Protein AF-A0AAD5XBA1-F1 (afdb_monomer_lite)

pLDDT: mean 75.57, std 12.97, range [38.75, 94.81]

Foldseek 3Di:
DVVVVVVVVVVVVVVVVVVVVVVVCPDPVNVVCVVVVHDPDDFDFDDLVRPPPPDVVVVVVVVVVVVPALLVVVVLVVCVVVVHDPVRSVVVVVVVVVVVVVVVVVLVVCCSVRSGDSLVVQCVVQPDVRSVVVVVVVVVVVVVVVVSRVVSVVVVVVD

Sequence (159 aa):
MEGEIEKGEDKADVKELVDAKETNKTSVHWEWLSRIGAEERGVEWCPPEERLDRSPWDSFTFWFSVNVAATTVPIGLLGPEFGLGLKDSLCTVIFFNILGCLLIALCAIQGPITGLRQMIIARYSFGFYGGVFLSFINIITQAGFAVVAILVGGQSLQA

InterPro domains:
  IPR001248 Purine-cytosine permease [PF02133] (48-157)
  IPR026030 Purine-cytosine permease Fcy2/21/22 [PTHR31806] (15-159)

Radius of gyration: 22.55 Å; chains: 1; bounding box: 58×32×70 Å

Organism: NCBI:txid109957

Secondary structure (DSSP, 8-state):
-GGGTHHHHHHHHHHHHHHHHHHHHTSHHHHHHHHTT----SSS---GGG-----HHHHHHHHHHHH--TTHHHHHHHHHHTT--HHHHHHHHHHHHHHHHHHHHHHHHHHHHHTS-HHHHHHHHHHHHHHHHHHHHHHHHHHHHHHHHHHHHHHHHH-

Structure (mmCIF, N/CA/C/O backbone):
data_AF-A0AAD5XBA1-F1
#
_entry.id   AF-A0AAD5XBA1-F1
#
loop_
_atom_site.group_PDB
_atom_site.id
_atom_site.type_symbol
_atom_site.label_atom_id
_atom_site.label_alt_id
_atom_site.label_comp_id
_atom_site.label_asym_id
_atom_site.label_entity_id
_atom_site.label_seq_id
_atom_site.pdbx_PDB_ins_code
_atom_site.Cartn_x
_atom_site.Cartn_y
_atom_site.Cartn_z
_atom_site.occupancy
_atom_site.B_iso_or_equiv
_atom_site.auth_seq_id
_atom_site.auth_comp_id
_atom_site.auth_asym_id
_atom_site.auth_atom_id
_atom_site.pdbx_PDB_model_num
ATOM 1 N N . MET A 1 1 ? 17.468 12.584 -46.438 1.00 41.75 1 MET A N 1
ATOM 2 C CA . MET A 1 1 ? 18.775 12.759 -45.770 1.00 41.75 1 MET A CA 1
ATOM 3 C C . MET A 1 1 ? 18.640 13.222 -44.317 1.00 41.75 1 MET A C 1
ATOM 5 O O . MET A 1 1 ? 19.613 13.110 -43.595 1.00 41.75 1 MET A O 1
ATOM 9 N N . GLU A 1 2 ? 17.460 13.657 -43.855 1.00 42.88 2 GLU A N 1
ATOM 10 C CA . GLU A 1 2 ? 17.253 14.106 -42.461 1.00 42.88 2 GLU A CA 1
ATOM 11 C C . GLU A 1 2 ? 17.021 12.964 -41.449 1.00 42.88 2 GLU A C 1
ATOM 13 O O . GLU A 1 2 ? 17.327 13.120 -40.276 1.00 42.88 2 GLU A O 1
ATOM 18 N N . GLY A 1 3 ? 16.570 11.780 -41.885 1.00 38.75 3 GLY A N 1
ATOM 19 C CA . GLY A 1 3 ? 16.260 10.656 -40.980 1.00 38.75 3 GLY A CA 1
ATOM 20 C C . GLY A 1 3 ? 17.456 9.851 -40.444 1.00 38.75 3 GLY A C 1
ATOM 21 O O . GLY A 1 3 ? 17.259 8.961 -39.619 1.00 38.75 3 GLY A O 1
ATOM 22 N N . GLU A 1 4 ? 18.683 10.118 -40.906 1.00 46.78 4 GLU A N 1
ATOM 23 C CA . GLU A 1 4 ? 19.900 9.472 -40.374 1.00 46.78 4 GLU A CA 1
ATOM 24 C C . GLU A 1 4 ? 20.613 10.324 -39.314 1.00 46.78 4 GLU A C 1
ATOM 26 O O . GLU A 1 4 ? 21.361 9.774 -38.508 1.00 46.78 4 GLU A O 1
ATOM 31 N N . ILE A 1 5 ? 20.347 11.635 -39.270 1.00 46.22 5 ILE A N 1
ATOM 32 C CA . ILE A 1 5 ? 20.999 12.573 -38.342 1.00 46.22 5 ILE A CA 1
ATOM 33 C C . ILE A 1 5 ? 20.342 12.487 -36.950 1.00 46.22 5 ILE A C 1
ATOM 35 O O . ILE A 1 5 ? 21.047 12.303 -35.962 1.00 46.22 5 ILE A O 1
ATOM 39 N N . GLU A 1 6 ? 19.004 12.448 -36.876 1.00 50.00 6 GLU A N 1
ATOM 40 C CA . GLU A 1 6 ? 18.247 12.298 -35.611 1.00 50.00 6 GLU A CA 1
ATOM 41 C C . GLU A 1 6 ? 18.553 10.977 -34.876 1.00 50.00 6 GLU A C 1
ATOM 43 O O . GLU A 1 6 ? 18.576 10.905 -33.650 1.00 50.00 6 GLU A O 1
ATOM 48 N N . LYS A 1 7 ? 18.838 9.905 -35.627 1.00 44.88 7 LYS A N 1
ATOM 49 C CA . LYS A 1 7 ? 19.137 8.571 -35.075 1.00 44.88 7 LYS A CA 1
ATOM 50 C C . LYS A 1 7 ? 20.579 8.438 -34.562 1.00 44.88 7 LYS A C 1
ATOM 52 O O . LYS A 1 7 ? 20.903 7.446 -33.903 1.00 44.88 7 LYS A O 1
ATOM 57 N N . GLY A 1 8 ? 21.444 9.386 -34.927 1.00 45.19 8 GLY A N 1
ATOM 58 C CA . GLY A 1 8 ? 22.836 9.481 -34.493 1.00 45.19 8 GLY A CA 1
ATOM 59 C C . GLY A 1 8 ? 22.990 10.244 -33.177 1.00 45.19 8 GLY A C 1
ATOM 60 O O . GLY A 1 8 ? 23.746 9.786 -32.323 1.00 45.19 8 GLY A O 1
ATOM 61 N N . GLU A 1 9 ? 22.236 11.334 -32.993 1.00 50.97 9 GLU A N 1
ATOM 62 C CA . GLU A 1 9 ? 22.207 12.120 -31.747 1.00 50.97 9 GLU A CA 1
ATOM 63 C C . GLU A 1 9 ? 21.611 11.314 -30.581 1.00 50.97 9 GLU A C 1
ATOM 65 O O . GLU A 1 9 ? 22.271 11.158 -29.560 1.00 50.97 9 GLU A O 1
ATOM 70 N N . ASP A 1 10 ? 20.468 10.643 -30.773 1.00 51.84 10 ASP A N 1
ATOM 71 C CA . ASP A 1 10 ? 19.834 9.813 -29.728 1.00 51.84 10 ASP A CA 1
ATOM 72 C C . ASP A 1 10 ? 20.739 8.651 -29.258 1.00 51.84 10 ASP A C 1
ATOM 74 O O . ASP A 1 10 ? 20.774 8.288 -28.085 1.00 51.84 10 ASP A O 1
ATOM 78 N N . LYS A 1 11 ? 21.558 8.080 -30.154 1.00 49.91 11 LYS A N 1
ATOM 79 C CA . LYS A 1 11 ? 22.539 7.041 -29.784 1.00 49.91 11 LYS A CA 1
ATOM 80 C C . LYS A 1 11 ? 23.759 7.593 -29.052 1.00 49.91 11 LYS A C 1
ATOM 82 O O . LYS A 1 11 ? 24.332 6.869 -28.236 1.00 49.91 11 LYS A O 1
ATOM 87 N N . ALA A 1 12 ? 24.188 8.808 -29.384 1.00 58.16 12 ALA A N 1
ATOM 88 C CA . ALA A 1 12 ? 25.294 9.476 -28.710 1.00 58.16 12 ALA A CA 1
ATOM 89 C C . ALA A 1 12 ? 24.883 9.871 -27.286 1.00 58.16 12 ALA A C 1
ATOM 91 O O . ALA A 1 12 ? 25.594 9.525 -26.345 1.00 58.16 12 ALA A O 1
ATOM 92 N N . ASP A 1 13 ? 23.681 10.428 -27.130 1.00 58.41 13 ASP A N 1
ATOM 93 C CA . ASP A 1 13 ? 23.098 10.789 -25.838 1.00 58.41 13 ASP A CA 1
ATOM 94 C C . ASP A 1 13 ? 22.872 9.554 -24.961 1.00 58.41 13 ASP A C 1
ATOM 96 O O . ASP A 1 13 ? 23.259 9.529 -23.797 1.00 58.41 13 ASP A O 1
ATOM 100 N N . VAL A 1 14 ? 22.317 8.466 -25.510 1.00 59.38 14 VAL A N 1
ATOM 101 C CA . VAL A 1 14 ? 22.143 7.213 -24.754 1.00 59.38 14 VAL A CA 1
ATOM 102 C C . VAL A 1 14 ? 23.487 6.634 -24.310 1.00 59.38 14 VAL A C 1
ATOM 104 O O . VAL A 1 14 ? 23.584 6.119 -23.198 1.00 59.38 14 VAL A O 1
ATOM 107 N N . LYS A 1 15 ? 24.532 6.724 -25.137 1.00 57.78 15 LYS A N 1
ATOM 108 C CA . LYS A 1 15 ? 25.867 6.240 -24.774 1.00 57.78 15 LYS A CA 1
ATOM 109 C C . LYS A 1 15 ? 26.507 7.101 -23.684 1.00 57.78 15 LYS A C 1
ATOM 111 O O . LYS A 1 15 ? 27.060 6.549 -22.742 1.00 57.78 15 LYS A O 1
ATOM 116 N N . GLU A 1 16 ? 26.356 8.418 -23.758 1.00 61.19 16 GLU A N 1
ATOM 117 C CA . GLU A 1 16 ? 26.838 9.349 -22.735 1.00 61.19 16 GLU A CA 1
ATOM 118 C C . GLU A 1 16 ? 26.083 9.178 -21.405 1.00 61.19 16 GLU A C 1
ATOM 120 O O . GLU A 1 16 ? 26.691 9.182 -20.337 1.00 61.19 16 GLU A O 1
ATOM 125 N N . LEU A 1 17 ? 24.772 8.913 -21.452 1.00 58.94 17 LEU A N 1
ATOM 126 C CA . LEU A 1 17 ? 23.960 8.585 -20.275 1.00 58.94 17 LEU A CA 1
ATOM 127 C C . LEU A 1 17 ? 24.334 7.231 -19.651 1.00 58.94 17 LEU A C 1
ATOM 129 O O . LEU A 1 17 ? 24.243 7.083 -18.430 1.00 58.94 17 LEU A O 1
ATOM 133 N N . VAL A 1 18 ? 24.740 6.246 -20.460 1.00 61.09 18 VAL A N 1
ATOM 134 C CA . VAL A 1 18 ? 25.244 4.942 -19.991 1.00 61.09 18 VAL A CA 1
ATOM 135 C C . VAL A 1 18 ? 26.625 5.102 -19.350 1.00 61.09 18 VAL A C 1
ATOM 137 O O . VAL A 1 18 ? 26.812 4.658 -18.216 1.00 61.09 18 VAL A O 1
ATOM 140 N N . ASP A 1 19 ? 27.540 5.820 -20.004 1.00 55.94 19 ASP A N 1
ATOM 141 C CA . ASP A 1 19 ? 28.893 6.084 -19.499 1.00 55.94 19 ASP A CA 1
ATOM 142 C C . ASP A 1 19 ? 28.856 6.930 -18.207 1.00 55.94 19 ASP A C 1
ATOM 144 O O . ASP A 1 19 ? 29.590 6.649 -17.254 1.00 55.94 19 ASP A O 1
ATOM 148 N N . ALA A 1 20 ? 27.939 7.905 -18.108 1.00 58.91 20 ALA A N 1
ATOM 149 C CA . ALA A 1 20 ? 27.693 8.698 -16.897 1.00 58.91 20 ALA A CA 1
ATOM 150 C C . ALA A 1 20 ? 27.116 7.859 -15.739 1.00 58.91 20 ALA A C 1
ATOM 152 O O . ALA A 1 20 ? 27.383 8.132 -14.565 1.00 58.91 20 ALA A O 1
ATOM 153 N N . LYS A 1 21 ? 26.337 6.813 -16.045 1.00 56.91 21 LYS A N 1
ATOM 154 C CA . LYS A 1 21 ? 25.816 5.865 -15.047 1.00 56.91 21 LYS A CA 1
ATOM 155 C C . LYS A 1 21 ? 26.916 4.958 -14.499 1.00 56.91 21 LYS A C 1
ATOM 157 O O . LYS A 1 21 ? 26.958 4.730 -13.289 1.00 56.91 21 LYS A O 1
ATOM 162 N N . GLU A 1 22 ? 27.818 4.483 -15.359 1.00 56.78 22 GLU A N 1
ATOM 163 C CA . GLU A 1 22 ? 28.974 3.665 -14.964 1.00 56.78 22 GLU A CA 1
ATOM 164 C C . GLU A 1 22 ? 29.983 4.453 -14.113 1.00 56.78 22 GLU A C 1
ATOM 166 O O . GLU A 1 22 ? 30.485 3.941 -13.107 1.00 56.78 22 GLU A O 1
ATOM 171 N N . THR A 1 23 ? 30.219 5.728 -14.439 1.00 55.28 23 THR A N 1
ATOM 172 C CA . THR A 1 23 ? 31.065 6.612 -13.613 1.00 55.28 23 THR A CA 1
ATOM 173 C C . THR A 1 23 ? 30.411 6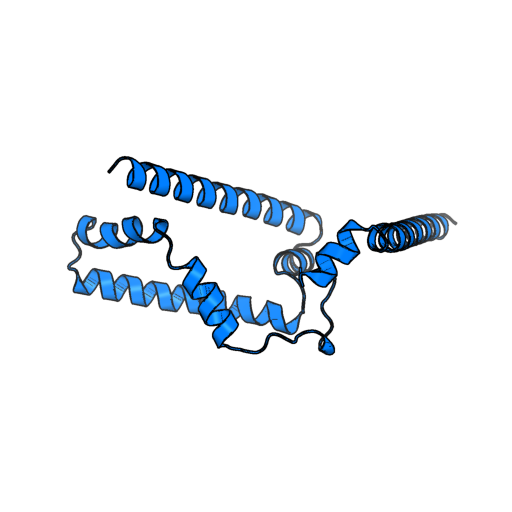.989 -12.288 1.00 55.28 23 THR A C 1
ATOM 175 O O . THR A 1 23 ? 31.107 7.142 -11.287 1.00 55.28 23 THR A O 1
ATOM 178 N N . ASN A 1 24 ? 29.080 7.097 -12.227 1.00 57.16 24 ASN A N 1
ATOM 179 C CA . ASN A 1 24 ? 28.397 7.355 -10.961 1.00 57.16 24 ASN A CA 1
ATOM 180 C C . ASN A 1 24 ? 28.497 6.136 -10.030 1.00 57.16 24 ASN A C 1
ATOM 182 O O . ASN A 1 24 ? 28.818 6.304 -8.860 1.00 57.16 24 ASN A O 1
ATOM 186 N N . LYS A 1 25 ? 28.343 4.909 -10.551 1.00 53.62 25 LYS A N 1
ATOM 187 C CA . LYS A 1 25 ? 28.359 3.658 -9.767 1.00 53.62 25 LYS A CA 1
ATOM 188 C C . LYS A 1 25 ? 29.702 3.344 -9.082 1.00 53.62 25 LYS A C 1
ATOM 190 O O . LYS A 1 25 ? 29.730 2.577 -8.126 1.00 53.62 25 LYS A O 1
ATOM 195 N N . THR A 1 26 ? 30.803 3.955 -9.521 1.00 56.59 26 THR A N 1
ATOM 196 C CA . THR A 1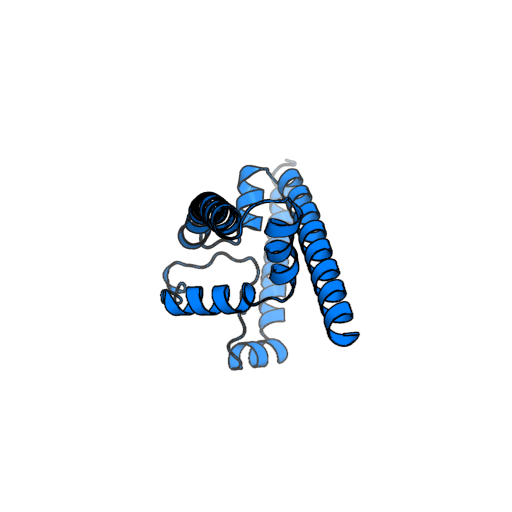 26 ? 32.140 3.818 -8.904 1.00 56.59 26 THR A CA 1
ATOM 197 C C . THR A 1 26 ? 32.409 4.812 -7.764 1.00 56.59 26 THR A C 1
ATOM 199 O O . THR A 1 26 ? 33.499 4.811 -7.192 1.00 56.59 26 THR A O 1
ATOM 202 N N . SER A 1 27 ? 31.432 5.645 -7.379 1.00 64.31 27 SER A N 1
ATOM 203 C CA . SER A 1 27 ? 31.578 6.536 -6.220 1.00 64.31 27 SER A CA 1
ATOM 204 C C . SER A 1 27 ? 31.560 5.767 -4.889 1.00 64.31 27 SER A C 1
ATOM 206 O O . SER A 1 27 ? 30.789 4.826 -4.699 1.00 64.31 27 SER A O 1
ATOM 208 N N . VAL A 1 28 ? 32.369 6.225 -3.928 1.00 69.31 28 VAL A N 1
ATOM 209 C CA . VAL A 1 28 ? 32.519 5.668 -2.564 1.00 69.31 28 VAL A CA 1
ATOM 210 C C . VAL A 1 28 ? 31.186 5.489 -1.822 1.00 69.31 28 VAL A C 1
ATOM 212 O O . VAL A 1 28 ? 31.064 4.636 -0.945 1.00 69.31 28 VAL A O 1
ATOM 215 N N . HIS A 1 29 ? 30.170 6.280 -2.175 1.00 67.94 29 HIS A N 1
ATOM 216 C CA . HIS A 1 29 ? 28.837 6.192 -1.586 1.00 67.94 29 HIS A CA 1
ATOM 217 C C . HIS A 1 29 ? 28.059 4.961 -2.071 1.00 67.94 29 HIS A C 1
ATOM 219 O O . HIS A 1 29 ? 27.324 4.374 -1.283 1.00 67.94 29 HIS A O 1
ATOM 225 N N . TRP A 1 30 ? 28.252 4.522 -3.318 1.00 66.38 30 TRP A N 1
ATOM 226 C CA . TRP A 1 30 ? 27.593 3.325 -3.856 1.00 66.38 30 TRP A CA 1
ATOM 227 C C . TRP A 1 30 ? 28.194 2.040 -3.309 1.00 66.38 30 TRP A C 1
ATOM 229 O O . TRP A 1 30 ? 27.461 1.099 -3.038 1.00 66.38 30 TRP A O 1
ATOM 239 N N . GLU A 1 31 ? 29.501 2.023 -3.051 1.00 69.88 31 GLU A N 1
ATOM 240 C CA . GLU A 1 31 ? 30.148 0.891 -2.384 1.00 69.88 31 GLU A CA 1
ATOM 241 C C . GLU A 1 31 ? 29.714 0.759 -0.913 1.00 69.88 31 GLU A C 1
ATOM 243 O O . GLU A 1 31 ? 29.630 -0.339 -0.368 1.00 69.88 31 GLU A O 1
ATOM 248 N N . TRP A 1 32 ? 29.401 1.874 -0.247 1.00 75.75 32 TRP A N 1
ATOM 249 C CA . TRP A 1 32 ? 28.794 1.835 1.083 1.00 75.75 32 TRP A CA 1
ATOM 250 C C . TRP A 1 32 ? 27.339 1.345 1.033 1.00 75.75 32 TRP A C 1
ATOM 252 O O . TRP A 1 32 ? 26.967 0.487 1.832 1.00 75.75 32 TRP A O 1
ATOM 262 N N . LEU A 1 33 ? 26.540 1.837 0.077 1.00 70.50 33 LEU A N 1
ATOM 263 C CA . LEU A 1 33 ? 25.148 1.416 -0.133 1.00 70.50 33 LEU A CA 1
ATOM 264 C C . LEU A 1 33 ? 25.037 -0.082 -0.473 1.00 70.50 33 LEU A C 1
ATOM 266 O O . LEU A 1 33 ? 24.171 -0.773 0.064 1.00 70.50 33 LEU A O 1
ATOM 270 N N . SER A 1 34 ? 25.954 -0.605 -1.288 1.00 68.81 34 SER A N 1
ATOM 271 C CA . SER A 1 34 ? 25.998 -2.024 -1.653 1.00 68.81 34 SER A CA 1
ATOM 272 C C . SER A 1 34 ? 26.315 -2.921 -0.453 1.00 68.81 34 SER A C 1
ATOM 274 O O . SER A 1 34 ? 25.686 -3.960 -0.251 1.00 68.81 34 SER A O 1
ATOM 276 N N . ARG A 1 35 ? 27.236 -2.488 0.418 1.00 72.31 35 ARG A N 1
ATOM 277 C CA . ARG A 1 35 ? 27.626 -3.214 1.640 1.00 72.31 35 ARG A CA 1
ATOM 278 C C . ARG A 1 35 ? 26.525 -3.284 2.694 1.00 72.31 35 ARG A C 1
ATOM 280 O O . ARG A 1 35 ? 26.502 -4.242 3.462 1.00 72.31 35 ARG A O 1
ATOM 287 N N . ILE A 1 36 ? 25.635 -2.292 2.752 1.00 78.38 36 ILE A N 1
ATOM 288 C CA . ILE A 1 36 ? 24.476 -2.308 3.660 1.00 78.38 36 ILE A CA 1
ATOM 289 C C . ILE A 1 36 ? 23.269 -3.056 3.070 1.00 78.38 36 ILE A C 1
ATOM 291 O O . ILE A 1 36 ? 22.234 -3.135 3.727 1.00 78.38 36 ILE A O 1
ATOM 295 N N . GLY A 1 37 ? 23.393 -3.606 1.855 1.00 66.00 37 GLY A N 1
ATOM 296 C CA . GLY A 1 37 ? 22.307 -4.304 1.168 1.00 66.00 37 GLY A CA 1
ATOM 297 C C . GLY A 1 37 ? 21.180 -3.374 0.714 1.00 66.00 37 GLY A C 1
ATOM 298 O O . GLY A 1 37 ? 20.040 -3.818 0.599 1.00 66.00 37 GLY A O 1
ATOM 299 N N . ALA A 1 38 ? 21.466 -2.085 0.497 1.00 64.50 38 ALA A N 1
ATOM 300 C CA . ALA A 1 38 ? 20.482 -1.156 -0.043 1.00 64.50 38 ALA A CA 1
ATOM 301 C C . ALA A 1 38 ? 20.189 -1.494 -1.512 1.00 64.50 38 ALA A C 1
ATOM 303 O O . ALA A 1 38 ? 21.095 -1.816 -2.279 1.00 64.50 38 ALA A O 1
ATOM 304 N N . GLU A 1 39 ? 18.919 -1.410 -1.909 1.00 66.94 39 GLU A N 1
ATOM 305 C CA . GLU A 1 39 ? 18.495 -1.685 -3.281 1.00 66.94 39 GLU A CA 1
ATOM 306 C C . GLU A 1 39 ? 19.135 -0.671 -4.250 1.00 66.94 39 GLU A C 1
ATOM 308 O O . GLU A 1 39 ? 18.790 0.509 -4.269 1.00 66.94 39 GLU A O 1
ATOM 313 N N . GLU A 1 40 ? 20.100 -1.127 -5.054 1.00 63.84 40 GLU A N 1
ATOM 314 C CA . GLU A 1 40 ? 20.827 -0.288 -6.022 1.00 63.84 40 GLU A CA 1
ATOM 315 C C . GLU A 1 40 ? 20.026 -0.008 -7.304 1.00 63.84 40 GLU A C 1
ATOM 317 O O . GLU A 1 40 ? 20.407 0.834 -8.122 1.00 63.84 40 GLU A O 1
ATOM 322 N N . ARG A 1 41 ? 18.925 -0.736 -7.516 1.00 62.75 41 ARG A N 1
ATOM 323 C CA . ARG A 1 41 ? 18.096 -0.622 -8.717 1.00 62.75 41 ARG A CA 1
ATOM 324 C C . ARG A 1 41 ? 16.961 0.368 -8.503 1.00 62.75 41 ARG A C 1
ATOM 326 O O . ARG A 1 41 ? 16.166 0.239 -7.586 1.00 62.75 41 ARG A O 1
ATOM 333 N N . GLY A 1 42 ? 16.867 1.350 -9.399 1.00 65.44 42 GLY A N 1
ATOM 334 C CA . GLY A 1 42 ? 15.806 2.362 -9.363 1.00 65.44 42 GLY A CA 1
ATOM 335 C C . GLY A 1 42 ? 14.614 2.049 -10.274 1.00 65.44 42 GLY A C 1
ATOM 336 O O . GLY A 1 42 ? 13.507 1.775 -9.824 1.00 65.44 42 GLY A O 1
ATOM 337 N N . VAL A 1 43 ? 14.821 2.166 -11.588 1.00 63.97 43 VAL A N 1
ATOM 338 C CA . VAL A 1 43 ? 13.754 2.105 -12.620 1.00 63.97 43 VAL A CA 1
ATOM 339 C C . VAL A 1 43 ? 14.019 0.982 -13.629 1.00 63.97 43 VAL A C 1
ATOM 341 O O . VAL A 1 43 ? 13.248 0.756 -14.558 1.00 63.97 43 VAL A O 1
ATOM 344 N N . GLU A 1 44 ? 15.135 0.281 -13.468 1.00 71.06 44 GLU A N 1
ATOM 345 C CA . GLU A 1 44 ? 15.562 -0.758 -14.392 1.00 71.06 44 GLU A CA 1
ATOM 346 C C . GLU A 1 44 ? 14.732 -2.025 -14.223 1.00 71.06 44 GLU A C 1
ATOM 348 O O . GLU A 1 44 ? 14.208 -2.327 -13.150 1.00 71.06 44 GLU A O 1
ATOM 353 N N . TRP A 1 45 ? 14.606 -2.764 -15.319 1.00 66.81 45 TRP A N 1
ATOM 354 C CA . TRP A 1 45 ? 13.920 -4.042 -15.323 1.00 66.81 45 TRP A CA 1
ATOM 355 C C . TRP A 1 45 ? 14.676 -5.067 -14.474 1.00 66.81 45 TRP A C 1
ATOM 357 O O . TRP A 1 45 ? 15.887 -5.222 -14.625 1.00 66.81 45 TRP A O 1
ATOM 367 N N . CYS A 1 46 ? 13.955 -5.787 -13.610 1.00 71.81 46 CYS A N 1
ATOM 368 C CA . CYS A 1 46 ? 14.532 -6.854 -12.799 1.00 71.81 46 CYS A CA 1
ATOM 369 C C . CYS A 1 46 ? 14.489 -8.202 -13.558 1.00 71.81 46 CYS A C 1
ATOM 371 O O . CYS A 1 46 ? 13.384 -8.723 -13.815 1.00 71.81 46 CYS A O 1
ATOM 373 N N . PRO A 1 47 ? 15.654 -8.790 -13.909 1.00 71.06 47 PRO A N 1
ATOM 374 C CA . PRO A 1 47 ? 15.722 -10.083 -14.568 1.00 71.06 47 PRO A CA 1
ATOM 375 C C . PRO A 1 47 ? 15.169 -11.203 -13.672 1.00 71.06 47 PRO A C 1
ATOM 377 O O . PRO A 1 47 ? 15.242 -11.104 -12.447 1.00 71.06 47 PRO A O 1
ATOM 380 N N . PRO A 1 48 ? 14.622 -12.291 -14.247 1.00 69.25 48 PRO A N 1
ATOM 381 C CA . PRO A 1 48 ? 13.996 -13.376 -13.483 1.00 69.25 48 PRO A CA 1
ATOM 382 C C . PRO A 1 48 ? 14.925 -14.046 -12.464 1.00 69.25 48 PRO A C 1
ATOM 384 O O . PRO A 1 48 ? 14.451 -14.558 -11.451 1.00 69.25 48 PRO A O 1
ATOM 387 N N . GLU A 1 49 ? 16.229 -14.037 -12.743 1.00 70.44 49 GLU A N 1
ATOM 388 C CA . GLU A 1 49 ? 17.295 -14.633 -11.931 1.00 70.44 49 GLU A CA 1
ATOM 389 C C . GLU A 1 49 ? 17.539 -13.875 -10.620 1.00 70.44 49 GLU A C 1
ATOM 391 O O . GLU A 1 49 ? 17.928 -14.478 -9.625 1.00 70.44 49 GLU A O 1
ATOM 396 N N . GLU A 1 50 ? 17.244 -12.574 -10.591 1.00 69.25 50 GLU A N 1
ATOM 397 C CA . GLU A 1 50 ? 17.468 -11.700 -9.434 1.00 69.25 50 GLU A CA 1
ATOM 398 C C . GLU A 1 50 ? 16.192 -11.462 -8.607 1.00 69.25 50 GLU A C 1
ATOM 400 O O . GLU A 1 50 ? 16.203 -10.735 -7.616 1.00 69.25 50 GLU A O 1
ATOM 405 N N . ARG A 1 51 ? 15.080 -12.122 -8.962 1.00 71.44 51 ARG A N 1
ATOM 406 C CA . ARG A 1 51 ? 13.822 -12.122 -8.192 1.00 71.44 51 ARG A CA 1
ATOM 407 C C . ARG A 1 51 ? 13.916 -13.117 -7.029 1.00 71.44 51 ARG A C 1
ATOM 409 O O . ARG A 1 51 ? 13.273 -14.174 -7.047 1.00 71.44 51 ARG A O 1
ATOM 416 N N . LEU A 1 52 ? 14.779 -12.793 -6.069 1.00 65.56 52 LEU A N 1
ATOM 417 C CA . LEU A 1 52 ? 15.152 -13.646 -4.934 1.00 65.56 52 LEU A CA 1
ATOM 418 C C . LEU A 1 52 ? 14.085 -13.664 -3.823 1.00 65.56 52 LEU A C 1
ATOM 420 O O . LEU A 1 52 ? 13.946 -14.666 -3.119 1.00 65.56 52 LEU A O 1
ATOM 424 N N . ASP A 1 53 ? 13.260 -12.620 -3.738 1.00 61.59 53 ASP A N 1
ATOM 425 C CA . ASP A 1 53 ? 12.282 -12.446 -2.661 1.00 61.59 53 ASP A CA 1
ATOM 426 C C . ASP A 1 53 ? 10.980 -13.194 -2.973 1.00 61.59 53 ASP A C 1
ATOM 428 O O . ASP A 1 53 ? 10.028 -12.659 -3.546 1.00 61.59 53 ASP A O 1
ATOM 432 N N . ARG A 1 54 ? 10.945 -14.488 -2.638 1.00 64.12 54 ARG A N 1
ATOM 433 C CA . ARG A 1 54 ? 9.767 -15.353 -2.850 1.00 64.12 54 ARG A CA 1
ATOM 434 C C . ARG A 1 54 ? 9.044 -15.756 -1.572 1.00 64.12 54 ARG A C 1
ATOM 436 O O . ARG A 1 54 ? 8.048 -16.473 -1.657 1.00 64.12 54 ARG A O 1
ATOM 443 N N . SER A 1 55 ? 9.527 -15.347 -0.399 1.00 77.56 55 SER A N 1
ATOM 444 C CA . SER A 1 55 ? 8.899 -15.732 0.862 1.00 77.56 55 SER A CA 1
ATOM 445 C C . SER A 1 55 ? 7.581 -14.970 1.057 1.00 77.56 55 SER A C 1
ATOM 447 O O . SER A 1 55 ? 7.584 -13.738 1.140 1.00 77.56 55 SER A O 1
ATOM 449 N N . PRO A 1 56 ? 6.438 -15.665 1.197 1.00 78.88 56 PRO A N 1
ATOM 450 C CA . PRO A 1 56 ? 5.167 -15.017 1.517 1.00 78.88 56 PRO A CA 1
ATOM 451 C C . PRO A 1 56 ? 5.205 -14.286 2.866 1.00 78.88 56 PRO A C 1
ATOM 453 O O . PRO A 1 56 ? 4.451 -13.336 3.074 1.00 78.88 56 PRO A O 1
ATOM 456 N N . TRP A 1 57 ? 6.093 -14.709 3.772 1.00 84.81 57 TRP A N 1
ATOM 457 C CA . TRP A 1 57 ? 6.276 -14.099 5.088 1.00 84.81 57 TRP A CA 1
ATOM 458 C C . TRP A 1 57 ? 6.892 -12.707 5.023 1.00 84.81 57 TRP A C 1
ATOM 460 O O . TRP A 1 57 ? 6.508 -11.851 5.819 1.00 84.81 57 TRP A O 1
ATOM 470 N N . ASP A 1 58 ? 7.778 -12.454 4.063 1.00 83.69 58 ASP A N 1
ATOM 471 C CA . ASP A 1 58 ? 8.412 -11.142 3.904 1.00 83.69 58 ASP A CA 1
ATOM 472 C C . ASP A 1 58 ? 7.375 -10.134 3.402 1.00 83.69 58 ASP A C 1
ATOM 474 O O . ASP A 1 58 ? 7.230 -9.044 3.954 1.00 83.69 58 ASP A O 1
ATOM 478 N N . SER A 1 59 ? 6.544 -10.559 2.443 1.00 83.12 59 SER A N 1
ATOM 479 C CA . SER A 1 59 ? 5.389 -9.781 1.984 1.00 83.12 59 SER A CA 1
ATOM 480 C C . SER A 1 59 ? 4.379 -9.547 3.109 1.00 83.12 59 SER A C 1
ATOM 482 O O . SER A 1 59 ? 3.931 -8.420 3.304 1.00 83.12 59 SER A O 1
ATOM 484 N N . PHE A 1 60 ? 4.029 -10.582 3.879 1.00 85.88 60 PHE A N 1
ATOM 485 C CA . PHE A 1 60 ? 3.102 -10.444 5.002 1.00 85.88 60 PHE A CA 1
ATOM 486 C C . PHE A 1 60 ? 3.628 -9.472 6.061 1.00 85.88 60 PHE A C 1
ATOM 488 O O . PHE A 1 60 ? 2.895 -8.583 6.475 1.00 85.88 60 PHE A O 1
ATOM 495 N N . THR A 1 61 ? 4.890 -9.604 6.470 1.00 86.88 61 THR A N 1
ATOM 496 C CA . THR A 1 61 ? 5.504 -8.755 7.503 1.00 86.88 61 THR A CA 1
ATOM 497 C C . THR A 1 61 ? 5.601 -7.306 7.039 1.00 86.88 61 THR A C 1
ATOM 499 O O . THR A 1 61 ? 5.269 -6.394 7.798 1.00 86.88 61 THR A O 1
ATOM 502 N N . PHE A 1 62 ? 5.969 -7.087 5.774 1.00 86.19 62 PHE A N 1
ATOM 503 C CA . PHE A 1 62 ? 5.971 -5.764 5.158 1.00 86.19 62 PHE A CA 1
ATOM 504 C C . PHE A 1 62 ? 4.575 -5.130 5.185 1.00 86.19 62 PHE A C 1
ATOM 506 O O . PHE A 1 62 ? 4.394 -4.028 5.704 1.00 86.19 62 PHE A O 1
ATOM 513 N N . TRP A 1 63 ? 3.558 -5.845 4.697 1.00 85.00 63 TRP A N 1
ATOM 514 C CA . TRP A 1 63 ? 2.189 -5.331 4.668 1.00 85.00 63 TRP A CA 1
ATOM 515 C C . TRP A 1 63 ? 1.595 -5.156 6.062 1.00 85.00 63 TRP A C 1
ATOM 517 O O . TRP A 1 63 ? 0.897 -4.173 6.304 1.00 85.00 63 TRP A O 1
ATOM 527 N N . PHE A 1 64 ? 1.887 -6.061 6.990 1.00 86.19 64 PHE A N 1
ATOM 528 C CA . PHE A 1 64 ? 1.486 -5.938 8.383 1.00 86.19 64 PHE A CA 1
ATOM 529 C C . PHE A 1 64 ? 2.065 -4.659 8.994 1.00 86.19 64 PHE A C 1
ATOM 531 O O . PHE A 1 64 ? 1.315 -3.858 9.543 1.00 86.19 64 PHE A O 1
ATOM 538 N N . SER A 1 65 ? 3.362 -4.401 8.798 1.00 87.19 65 SER A N 1
ATOM 539 C CA . SER A 1 65 ? 4.013 -3.180 9.281 1.00 87.19 65 SER A CA 1
ATOM 540 C C . SER A 1 65 ? 3.367 -1.902 8.739 1.00 87.19 65 SER A C 1
ATOM 542 O O . SER A 1 65 ? 3.289 -0.916 9.464 1.00 87.19 65 SER A O 1
ATOM 544 N N . VAL A 1 66 ? 2.912 -1.896 7.484 1.00 82.56 66 VAL A N 1
ATOM 545 C CA . VAL A 1 66 ? 2.263 -0.723 6.872 1.00 82.56 66 VAL A CA 1
ATOM 546 C C . VAL A 1 66 ? 0.822 -0.544 7.364 1.00 82.56 66 VAL A C 1
ATOM 548 O O . VAL A 1 66 ? 0.359 0.585 7.511 1.00 82.56 66 VAL A O 1
ATOM 551 N N . ASN A 1 67 ? 0.103 -1.639 7.627 1.00 84.50 67 ASN A N 1
ATOM 552 C CA . ASN A 1 67 ? -1.294 -1.591 8.067 1.00 84.50 67 ASN A CA 1
ATOM 553 C C . ASN A 1 67 ? -1.453 -1.298 9.565 1.00 84.50 67 ASN A C 1
ATOM 555 O O . ASN A 1 67 ? -2.497 -0.782 9.964 1.00 84.50 67 ASN A O 1
ATOM 559 N N . VAL A 1 68 ? -0.437 -1.565 10.395 1.00 82.00 68 VAL A N 1
ATOM 560 C CA . VAL A 1 68 ? -0.406 -1.102 11.793 1.00 82.00 68 VAL A CA 1
ATOM 561 C C . VAL A 1 68 ? -0.084 0.396 11.820 1.00 82.00 68 VAL A C 1
ATOM 563 O O . VAL A 1 68 ? 0.989 0.833 12.224 1.00 82.00 68 VAL A O 1
ATOM 566 N N . ALA A 1 69 ? -1.033 1.202 11.351 1.00 79.31 69 ALA A N 1
ATOM 567 C CA . ALA A 1 69 ? -0.944 2.653 11.325 1.00 79.31 69 ALA A CA 1
ATOM 568 C C . ALA A 1 69 ? -2.115 3.277 12.088 1.00 79.31 69 ALA A C 1
ATOM 570 O O . ALA A 1 69 ? -3.273 2.888 11.916 1.00 79.31 69 ALA A O 1
ATOM 571 N N . ALA A 1 70 ? -1.819 4.304 12.890 1.00 71.81 70 ALA A N 1
ATOM 572 C CA . ALA A 1 70 ? -2.817 5.035 13.676 1.00 71.81 70 ALA A CA 1
ATOM 573 C C . ALA A 1 70 ? -3.918 5.676 12.808 1.00 71.81 70 ALA A C 1
ATOM 575 O O . ALA A 1 70 ? -5.026 5.912 13.278 1.00 71.81 70 ALA A O 1
ATOM 576 N N . THR A 1 71 ? -3.642 5.899 11.521 1.00 77.31 71 THR A N 1
ATOM 577 C CA . THR A 1 71 ? -4.591 6.436 10.535 1.00 77.31 71 THR A CA 1
ATOM 578 C C . THR A 1 71 ? -5.804 5.539 10.288 1.00 77.31 71 THR A C 1
ATOM 580 O O . THR A 1 71 ? -6.822 6.017 9.796 1.00 77.31 71 THR A O 1
ATOM 583 N N . THR A 1 72 ? -5.732 4.256 10.649 1.00 78.00 72 THR A N 1
ATOM 584 C CA . THR A 1 72 ? -6.836 3.297 10.477 1.00 78.00 72 THR A CA 1
ATOM 585 C C . THR A 1 72 ? -7.868 3.345 11.606 1.00 78.00 72 THR A C 1
ATOM 587 O O . THR A 1 72 ? -9.026 2.986 11.394 1.00 78.00 72 THR A O 1
ATOM 590 N N . VAL A 1 73 ? -7.487 3.842 12.788 1.00 77.25 73 VAL A N 1
ATOM 591 C CA . VAL A 1 73 ? -8.351 3.882 13.980 1.00 77.25 73 VAL A CA 1
ATOM 592 C C . VAL A 1 73 ? -9.579 4.785 13.779 1.00 77.25 73 VAL A C 1
ATOM 594 O O . VAL A 1 73 ? -10.689 4.301 14.006 1.00 77.25 73 VAL A O 1
ATOM 597 N N . PRO A 1 74 ? -9.452 6.036 13.282 1.00 75.25 74 PRO A N 1
ATOM 598 C CA . PRO A 1 74 ? -10.612 6.898 13.043 1.00 75.25 74 PRO A CA 1
ATOM 599 C C . PRO A 1 74 ? -11.613 6.284 12.062 1.00 75.25 74 PRO A C 1
ATOM 601 O O . PRO A 1 74 ? -12.815 6.377 12.272 1.00 75.25 74 PRO A O 1
ATOM 604 N N . ILE A 1 75 ? -11.127 5.589 11.029 1.00 78.69 75 ILE A N 1
ATOM 605 C CA . ILE A 1 75 ? -11.974 4.948 10.014 1.00 78.69 75 ILE A CA 1
ATOM 606 C C . ILE A 1 75 ? -12.832 3.840 10.642 1.00 78.69 75 ILE A C 1
ATOM 608 O O . ILE A 1 75 ? -14.001 3.694 10.294 1.00 78.69 75 ILE A O 1
ATOM 612 N N . GLY A 1 76 ? -12.280 3.087 11.599 1.00 76.31 76 GLY A N 1
ATOM 613 C CA . GLY A 1 76 ? -13.027 2.072 12.344 1.00 76.31 76 GLY A CA 1
ATOM 614 C C . GLY A 1 76 ? -14.076 2.655 13.298 1.00 76.31 76 GLY A C 1
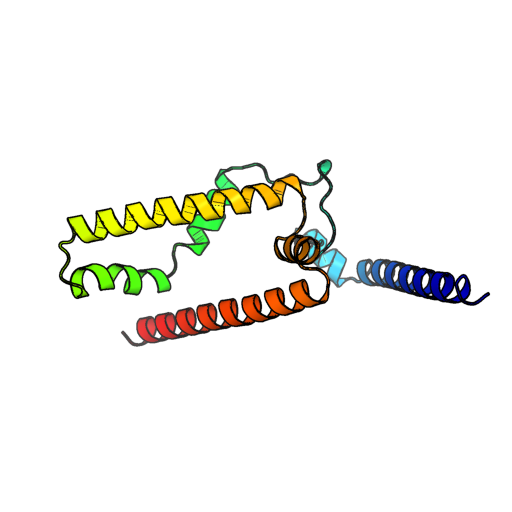ATOM 615 O O . GLY A 1 76 ? -15.140 2.059 13.475 1.00 76.31 76 GLY A O 1
ATOM 616 N N . LEU A 1 77 ? -13.811 3.831 13.879 1.00 76.06 77 LEU A N 1
ATOM 617 C CA . LEU A 1 77 ? -14.748 4.521 14.774 1.00 76.06 77 LEU A CA 1
ATOM 618 C C . LEU A 1 77 ? -15.959 5.124 14.047 1.00 76.06 77 LEU A C 1
ATOM 620 O O . LEU A 1 77 ? -16.994 5.325 14.677 1.00 76.06 77 LEU A O 1
ATOM 624 N N . LEU A 1 78 ? -15.873 5.348 12.734 1.00 77.00 78 LEU A N 1
ATOM 625 C CA . LEU A 1 78 ? -16.988 5.887 11.949 1.00 77.00 78 LEU A CA 1
ATOM 626 C C . LEU A 1 78 ? -18.199 4.942 11.886 1.00 77.00 78 LEU A C 1
ATOM 628 O O . LEU A 1 78 ? -19.327 5.395 11.726 1.00 77.00 78 LEU A O 1
ATOM 632 N N . GLY A 1 79 ? -18.004 3.627 12.022 1.00 74.12 79 GLY A N 1
ATOM 633 C CA . GLY A 1 79 ? -19.095 2.648 11.923 1.00 74.12 79 GLY A CA 1
ATOM 634 C C . GLY A 1 79 ? -20.240 2.888 12.924 1.00 74.12 79 GLY A C 1
ATOM 635 O O . GLY A 1 79 ? -21.390 3.028 12.503 1.00 74.12 79 GLY A O 1
ATOM 636 N N . PRO A 1 80 ? -19.944 2.975 14.234 1.00 71.94 80 PRO A N 1
ATOM 637 C CA . PRO A 1 80 ? -20.919 3.368 15.251 1.00 71.94 80 PRO A CA 1
ATOM 638 C C . PRO A 1 80 ? -21.513 4.771 15.054 1.00 71.94 80 PRO A C 1
ATOM 640 O O . PRO A 1 80 ? -22.689 4.967 15.356 1.00 71.94 80 PRO A O 1
ATOM 643 N N . GLU A 1 81 ? -20.743 5.736 14.536 1.00 75.69 81 GLU A N 1
ATOM 644 C CA . GLU A 1 81 ? -21.239 7.101 14.284 1.00 75.69 81 GLU A CA 1
ATOM 645 C C . GLU A 1 81 ? -22.334 7.143 13.209 1.00 75.69 81 GLU A C 1
ATOM 647 O O . GLU A 1 81 ? -23.255 7.953 13.295 1.00 75.69 81 GLU A O 1
ATOM 652 N N . PHE A 1 82 ? -22.302 6.219 12.245 1.00 77.44 82 PHE A N 1
ATOM 653 C CA . PHE A 1 82 ? -23.360 6.059 11.244 1.00 77.44 82 PHE A CA 1
ATOM 654 C C . PHE A 1 82 ? -24.600 5.298 11.753 1.00 77.44 82 PHE A C 1
ATOM 656 O O . PHE A 1 82 ? -25.520 5.034 10.978 1.00 77.44 82 PHE A O 1
ATOM 663 N N . GLY A 1 83 ? -24.659 4.949 13.043 1.00 72.88 83 GLY A N 1
ATOM 664 C CA . GLY A 1 83 ? -25.807 4.271 13.652 1.00 72.88 83 GLY A CA 1
ATOM 665 C C . GLY A 1 83 ? -25.896 2.772 13.347 1.00 72.88 83 GLY A C 1
ATOM 666 O O . GLY A 1 83 ? -26.921 2.153 13.638 1.00 72.88 83 GLY A O 1
ATOM 667 N N . LEU A 1 84 ? -24.843 2.170 12.780 1.00 74.38 84 LEU A N 1
ATOM 668 C CA . LEU A 1 84 ? -24.762 0.723 12.582 1.00 74.38 84 LEU A CA 1
ATOM 669 C C . LEU A 1 84 ? -24.325 0.030 13.878 1.00 74.38 84 LEU A C 1
ATOM 671 O O . LEU A 1 84 ? -23.412 0.478 14.576 1.00 74.38 84 LEU A O 1
ATOM 675 N N . GLY A 1 85 ? -24.941 -1.116 14.182 1.00 79.69 85 GLY A N 1
ATOM 676 C CA . GLY A 1 85 ? -24.476 -1.979 15.264 1.00 79.69 85 GLY A CA 1
ATOM 677 C C . GLY A 1 85 ? -23.051 -2.484 15.005 1.00 79.69 85 GLY A C 1
ATOM 678 O O . GLY A 1 85 ? -22.62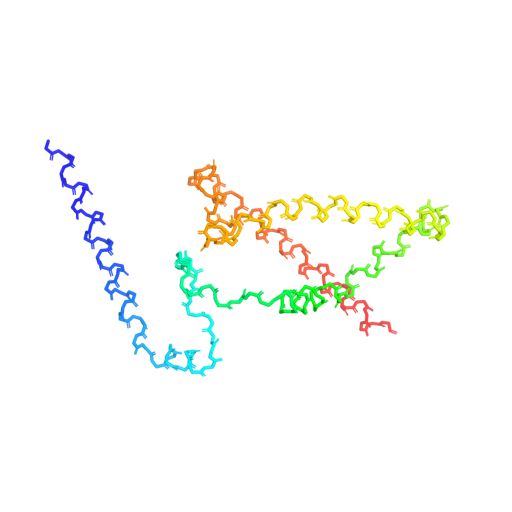9 -2.631 13.858 1.00 79.69 85 GLY A O 1
ATOM 679 N N . LEU A 1 86 ? -22.309 -2.815 16.070 1.00 79.12 86 LEU A N 1
ATOM 680 C CA . LEU A 1 86 ? -20.923 -3.309 15.961 1.00 79.12 86 LEU A CA 1
ATOM 681 C C . LEU A 1 86 ? -20.785 -4.513 15.015 1.00 79.12 86 LEU A C 1
ATOM 683 O O . LEU A 1 86 ? -19.795 -4.625 14.297 1.00 79.12 86 LEU A O 1
ATOM 687 N N . LYS A 1 87 ? -21.788 -5.400 14.997 1.00 82.94 87 LYS A N 1
ATOM 688 C CA . LYS A 1 87 ? -21.812 -6.584 14.127 1.00 82.94 87 LYS A CA 1
ATOM 689 C C . LYS A 1 87 ? -21.965 -6.206 12.652 1.00 82.94 87 LYS A C 1
ATOM 691 O O . LYS A 1 87 ? -21.210 -6.704 11.823 1.00 82.94 87 LYS A O 1
ATOM 696 N N . ASP A 1 88 ? -22.883 -5.294 12.344 1.00 84.50 88 ASP A N 1
ATOM 697 C CA . ASP A 1 88 ? -23.173 -4.879 10.968 1.00 84.50 88 ASP A CA 1
ATOM 698 C C . ASP A 1 88 ? -22.035 -4.031 10.390 1.00 84.50 88 ASP A C 1
ATOM 700 O O . ASP A 1 88 ? -21.638 -4.222 9.239 1.00 84.50 88 ASP A O 1
ATOM 704 N N . SER A 1 89 ? -21.445 -3.158 11.213 1.00 83.62 89 SER A N 1
ATOM 705 C CA . SER A 1 89 ? -20.243 -2.398 10.860 1.00 83.62 89 SER A CA 1
ATOM 706 C C . SER A 1 89 ? -19.070 -3.333 10.542 1.00 83.62 89 SER A C 1
ATOM 708 O O . SER A 1 89 ? -18.467 -3.228 9.475 1.00 83.62 89 SER A O 1
ATOM 710 N N . LEU A 1 90 ? -18.797 -4.321 11.404 1.00 84.88 90 LEU A N 1
ATOM 711 C CA . LEU A 1 90 ? -17.713 -5.281 11.189 1.00 84.88 90 LEU A CA 1
ATOM 712 C C . LEU A 1 90 ? -17.919 -6.115 9.916 1.00 84.88 90 LEU A C 1
ATOM 714 O O . LEU A 1 90 ? -16.988 -6.266 9.126 1.00 84.88 90 LEU A O 1
ATOM 718 N N . CYS A 1 91 ? -19.133 -6.625 9.685 1.00 87.25 91 CYS A N 1
ATOM 719 C CA . CYS A 1 91 ? -19.456 -7.366 8.465 1.00 87.25 91 CYS A CA 1
ATOM 720 C C . CYS A 1 91 ? -19.272 -6.507 7.208 1.00 87.25 91 CYS A C 1
ATOM 722 O O . CYS A 1 91 ? -18.708 -6.980 6.222 1.00 87.25 91 CYS A O 1
ATOM 724 N N . THR A 1 92 ? -19.689 -5.241 7.260 1.00 87.69 92 THR A N 1
ATOM 725 C CA . THR A 1 92 ? -19.545 -4.292 6.149 1.00 87.69 92 THR A CA 1
ATOM 726 C C . THR A 1 92 ? -18.072 -4.015 5.849 1.00 87.69 92 THR A C 1
ATOM 728 O O . THR A 1 92 ? -17.646 -4.125 4.700 1.00 87.69 92 THR A O 1
ATOM 731 N N . VAL A 1 93 ? -17.267 -3.732 6.879 1.00 87.31 93 VAL A N 1
ATOM 732 C CA . VAL A 1 93 ? -15.825 -3.478 6.734 1.00 87.31 93 VAL A CA 1
ATOM 733 C C . VAL A 1 93 ? -15.110 -4.690 6.141 1.00 87.31 93 VAL A C 1
ATOM 735 O O . VAL A 1 93 ? -14.357 -4.534 5.182 1.00 87.31 93 VAL A O 1
ATOM 738 N N . ILE A 1 94 ? -15.369 -5.899 6.649 1.00 89.06 94 ILE A N 1
ATOM 739 C CA . ILE A 1 94 ? -14.752 -7.129 6.129 1.00 89.06 94 ILE A CA 1
ATOM 740 C C . ILE A 1 94 ? -15.149 -7.359 4.667 1.00 89.06 94 ILE A C 1
ATOM 742 O O . ILE A 1 94 ? -14.296 -7.668 3.837 1.00 89.06 94 ILE A O 1
ATOM 746 N N . PHE A 1 95 ? -16.426 -7.175 4.331 1.00 91.88 95 PHE A N 1
ATOM 747 C CA . PHE A 1 95 ? -16.922 -7.372 2.972 1.00 91.88 95 PHE A CA 1
ATOM 748 C C . PHE A 1 95 ? -16.246 -6.431 1.965 1.00 91.88 95 PHE A C 1
ATOM 750 O O . PHE A 1 95 ? -15.719 -6.883 0.945 1.00 91.88 95 PHE A O 1
ATOM 757 N N . PHE A 1 96 ? -16.196 -5.130 2.267 1.00 90.38 96 PHE A N 1
ATOM 758 C CA . PHE A 1 96 ? -15.532 -4.156 1.399 1.00 90.38 96 PHE A CA 1
ATOM 759 C C . PHE A 1 96 ? -14.014 -4.332 1.370 1.00 90.38 96 PHE A C 1
ATOM 761 O O . PHE A 1 96 ? -13.405 -4.117 0.322 1.00 90.38 96 PHE A O 1
ATOM 768 N N . ASN A 1 97 ? -13.401 -4.764 2.474 1.00 90.56 97 ASN A N 1
ATOM 769 C CA . ASN A 1 97 ? -11.977 -5.069 2.507 1.00 90.56 97 ASN A CA 1
ATOM 770 C C . ASN A 1 97 ? -11.641 -6.231 1.563 1.00 90.56 97 ASN A C 1
ATOM 772 O O . ASN A 1 97 ? -10.752 -6.084 0.733 1.00 90.56 97 ASN A O 1
ATOM 776 N N . ILE A 1 98 ? -12.406 -7.328 1.594 1.00 93.12 98 ILE A N 1
ATOM 777 C CA . ILE A 1 98 ? -12.215 -8.461 0.675 1.00 93.12 98 ILE A CA 1
ATOM 778 C C . ILE A 1 98 ? -12.385 -8.014 -0.781 1.00 93.12 98 ILE A C 1
ATOM 780 O O . ILE A 1 98 ? -11.542 -8.330 -1.618 1.00 93.12 98 ILE A O 1
ATOM 784 N N . LEU A 1 99 ? -13.434 -7.245 -1.091 1.00 94.31 99 LEU A N 1
ATOM 785 C CA . LEU A 1 99 ? -13.654 -6.730 -2.446 1.00 94.31 99 LEU A CA 1
ATOM 786 C C . LEU A 1 99 ? -12.510 -5.823 -2.923 1.00 94.31 99 LEU A C 1
ATOM 788 O O . LEU A 1 99 ? -12.032 -5.978 -4.046 1.00 94.31 99 LEU A O 1
ATOM 792 N N . GLY A 1 100 ? -12.041 -4.908 -2.073 1.00 90.69 100 GLY A N 1
ATOM 793 C CA . GLY A 1 100 ? -10.915 -4.030 -2.387 1.00 90.69 100 GLY A CA 1
ATOM 794 C C . GLY A 1 100 ? -9.610 -4.805 -2.569 1.00 90.69 100 GLY A C 1
ATOM 795 O O . GLY A 1 100 ? -8.897 -4.605 -3.554 1.00 90.69 100 GLY A O 1
ATOM 796 N N . CYS A 1 101 ? -9.326 -5.747 -1.668 1.00 90.44 101 CYS A N 1
ATOM 797 C CA . CYS A 1 101 ? -8.156 -6.612 -1.745 1.00 90.44 101 CYS A CA 1
ATOM 798 C C . CYS A 1 101 ? -8.162 -7.480 -3.003 1.00 90.44 101 CYS A C 1
ATOM 800 O O . CYS A 1 101 ? -7.102 -7.666 -3.588 1.00 90.44 101 CYS A O 1
ATOM 802 N N . LEU A 1 102 ? -9.319 -7.967 -3.465 1.00 92.19 102 LEU A N 1
ATOM 803 C CA . LEU A 1 102 ? -9.418 -8.725 -4.715 1.00 92.19 102 LEU A CA 1
ATOM 804 C C . LEU A 1 102 ? -9.000 -7.885 -5.927 1.00 92.19 102 LEU A C 1
ATOM 806 O O . LEU A 1 102 ? -8.203 -8.345 -6.743 1.00 92.19 102 LEU A O 1
ATOM 810 N N . LEU A 1 103 ? -9.485 -6.645 -6.027 1.00 89.69 103 LEU A N 1
ATOM 811 C CA . LEU A 1 103 ? -9.103 -5.742 -7.118 1.00 89.69 103 LEU A CA 1
ATOM 812 C C . LEU A 1 103 ? -7.602 -5.431 -7.089 1.00 89.69 103 LEU A C 1
ATOM 814 O O . LEU A 1 103 ? -6.930 -5.493 -8.117 1.00 89.69 103 LEU A O 1
ATOM 818 N N . ILE A 1 104 ? -7.062 -5.152 -5.902 1.00 88.56 104 ILE A N 1
ATOM 819 C CA . ILE A 1 104 ? -5.633 -4.876 -5.724 1.00 88.56 104 ILE A CA 1
ATOM 820 C C . ILE A 1 104 ? -4.796 -6.125 -6.012 1.00 88.56 104 ILE A C 1
ATOM 822 O O . ILE A 1 104 ? -3.740 -6.007 -6.626 1.00 88.56 104 ILE A O 1
ATOM 826 N N . ALA A 1 105 ? -5.261 -7.318 -5.635 1.00 87.12 105 ALA A N 1
ATOM 827 C CA . ALA A 1 105 ? -4.572 -8.575 -5.906 1.00 87.12 105 ALA A CA 1
ATOM 828 C C . ALA A 1 105 ? -4.423 -8.823 -7.412 1.00 87.12 105 ALA A C 1
ATOM 830 O O . ALA A 1 105 ? -3.350 -9.226 -7.859 1.00 87.12 105 ALA A O 1
ATOM 831 N N . LEU A 1 106 ? -5.450 -8.509 -8.210 1.00 86.62 106 LEU A N 1
ATOM 832 C CA . LEU A 1 106 ? -5.362 -8.588 -9.671 1.00 86.62 106 LEU A CA 1
ATOM 833 C C . LEU A 1 106 ? -4.279 -7.652 -10.229 1.00 86.62 106 LEU A C 1
ATOM 835 O O . LEU A 1 106 ? -3.485 -8.061 -11.077 1.00 86.62 106 LEU A O 1
ATOM 839 N N . CYS A 1 107 ? -4.185 -6.425 -9.714 1.00 84.50 107 CYS A N 1
ATOM 840 C CA . CYS A 1 107 ? -3.123 -5.487 -10.086 1.00 84.50 107 CYS A CA 1
ATOM 841 C C . CYS A 1 107 ? -1.741 -5.930 -9.570 1.00 84.50 107 CYS A C 1
ATOM 843 O O . CYS A 1 107 ? -0.726 -5.735 -10.242 1.00 84.50 107 CYS A O 1
ATOM 845 N N . ALA A 1 108 ? -1.681 -6.564 -8.397 1.00 82.81 108 ALA A N 1
ATOM 846 C CA . ALA A 1 108 ? -0.443 -7.031 -7.782 1.00 82.81 108 ALA A CA 1
ATOM 847 C C . ALA A 1 108 ? 0.229 -8.139 -8.603 1.00 82.81 108 ALA A C 1
ATOM 849 O O . ALA A 1 108 ? 1.454 -8.177 -8.647 1.00 82.81 108 ALA A O 1
ATOM 850 N N . ILE A 1 109 ? -0.538 -8.970 -9.322 1.00 82.62 109 ILE A N 1
ATOM 851 C CA . ILE A 1 109 ? -0.018 -10.012 -10.229 1.00 82.62 109 ILE A CA 1
ATOM 852 C C . ILE A 1 109 ? 0.839 -9.416 -11.362 1.00 82.62 109 ILE A C 1
ATOM 854 O O . ILE A 1 109 ? 1.793 -10.045 -11.823 1.00 82.62 109 ILE A O 1
ATOM 858 N N . GLN A 1 110 ? 0.558 -8.183 -11.792 1.00 77.88 110 GLN A N 1
ATOM 859 C CA . GLN A 1 110 ? 1.292 -7.534 -12.884 1.00 77.88 110 GLN A CA 1
ATOM 860 C C . GLN A 1 110 ? 2.738 -7.178 -12.499 1.00 77.88 110 GLN A C 1
ATOM 862 O O . GLN A 1 110 ? 3.617 -7.172 -13.361 1.00 77.88 110 GLN A O 1
ATOM 867 N N . GLY A 1 111 ? 3.007 -6.941 -11.211 1.00 75.19 111 GLY A N 1
ATOM 868 C CA . GLY A 1 111 ? 4.341 -6.630 -10.686 1.00 75.19 111 GLY A CA 1
ATOM 869 C C . GLY A 1 111 ? 5.373 -7.752 -10.894 1.00 75.19 111 GLY A C 1
ATOM 870 O O . GLY A 1 111 ? 6.346 -7.543 -11.619 1.00 75.19 111 GLY A O 1
ATOM 871 N N . PRO A 1 112 ? 5.180 -8.960 -10.325 1.00 70.94 112 PRO A N 1
ATOM 872 C CA . PRO A 1 112 ? 6.147 -10.055 -10.415 1.00 70.94 112 PRO A CA 1
ATOM 873 C C . PRO A 1 112 ? 6.286 -10.635 -11.826 1.00 70.94 112 PRO A C 1
ATOM 875 O O . PRO A 1 112 ? 7.341 -11.178 -12.149 1.00 70.94 112 PRO A O 1
ATOM 878 N N . ILE A 1 113 ? 5.258 -10.520 -12.677 1.00 73.38 113 ILE A N 1
ATOM 879 C CA . ILE A 1 113 ? 5.326 -10.979 -14.071 1.00 73.38 113 ILE A CA 1
ATOM 880 C C . ILE A 1 113 ? 6.227 -10.050 -14.888 1.00 73.38 113 ILE A C 1
ATOM 882 O O . ILE A 1 113 ? 7.175 -10.509 -15.529 1.00 73.38 113 ILE A O 1
ATOM 886 N N . THR A 1 114 ? 5.960 -8.743 -14.842 1.00 75.06 114 THR A N 1
ATOM 887 C CA . THR A 1 114 ? 6.686 -7.764 -15.663 1.00 75.06 114 THR A CA 1
ATOM 888 C C . THR A 1 114 ? 8.067 -7.434 -15.103 1.00 75.06 114 THR A C 1
ATOM 890 O O . THR A 1 114 ? 8.960 -7.102 -15.878 1.00 75.06 114 THR A O 1
ATOM 893 N N . GLY A 1 115 ? 8.280 -7.562 -13.788 1.00 70.56 115 GLY A N 1
ATOM 894 C CA . GLY A 1 115 ? 9.532 -7.157 -13.139 1.00 70.56 115 GLY A CA 1
ATOM 895 C C . GLY A 1 115 ? 9.775 -5.646 -13.218 1.00 70.56 115 GLY A C 1
ATOM 896 O O . GLY A 1 115 ? 10.918 -5.206 -13.116 1.00 70.56 115 GLY A O 1
ATOM 897 N N . LEU A 1 116 ? 8.711 -4.871 -13.456 1.00 73.81 116 LEU A N 1
ATOM 898 C CA . LEU A 1 116 ? 8.716 -3.417 -13.570 1.00 73.81 116 LEU A CA 1
ATOM 899 C C . LEU A 1 116 ? 7.853 -2.810 -12.464 1.00 73.81 116 LEU A C 1
ATOM 901 O O . LEU A 1 116 ? 6.835 -3.367 -12.052 1.00 73.81 116 LEU A O 1
ATOM 905 N N . ARG A 1 117 ? 8.228 -1.614 -12.011 1.00 75.44 117 ARG A N 1
ATOM 906 C CA . ARG A 1 117 ? 7.421 -0.841 -11.063 1.00 75.44 117 ARG A CA 1
ATOM 907 C C . ARG A 1 117 ? 6.084 -0.459 -11.707 1.00 75.44 117 ARG A C 1
ATOM 909 O O . ARG A 1 117 ? 6.046 -0.064 -12.871 1.00 75.44 117 ARG A O 1
ATOM 916 N N . GLN A 1 118 ? 5.002 -0.497 -10.929 1.00 79.19 118 GLN A N 1
ATOM 917 C CA . GLN A 1 118 ? 3.628 -0.216 -11.388 1.00 79.19 118 GLN A CA 1
ATOM 918 C C . GLN A 1 118 ? 3.497 1.104 -12.182 1.00 79.19 118 GLN A C 1
ATOM 920 O O . GLN A 1 118 ? 2.767 1.171 -13.166 1.00 79.19 118 GLN A O 1
ATOM 925 N N . MET A 1 119 ? 4.278 2.135 -11.834 1.00 78.31 119 MET A N 1
ATOM 926 C CA . MET A 1 119 ? 4.302 3.412 -12.571 1.00 78.31 119 MET A CA 1
ATOM 927 C C . MET A 1 119 ? 4.865 3.306 -13.994 1.00 78.31 119 MET A C 1
ATOM 929 O O . MET A 1 119 ? 4.414 4.008 -14.896 1.00 78.31 119 MET A O 1
ATOM 933 N N . ILE A 1 120 ? 5.835 2.419 -14.219 1.00 75.94 120 ILE A N 1
ATOM 934 C CA . ILE A 1 120 ? 6.409 2.177 -15.547 1.00 75.94 120 ILE A CA 1
ATOM 935 C C . ILE A 1 120 ? 5.393 1.416 -16.404 1.00 75.94 120 ILE A C 1
ATOM 937 O O . ILE A 1 120 ? 5.196 1.749 -17.56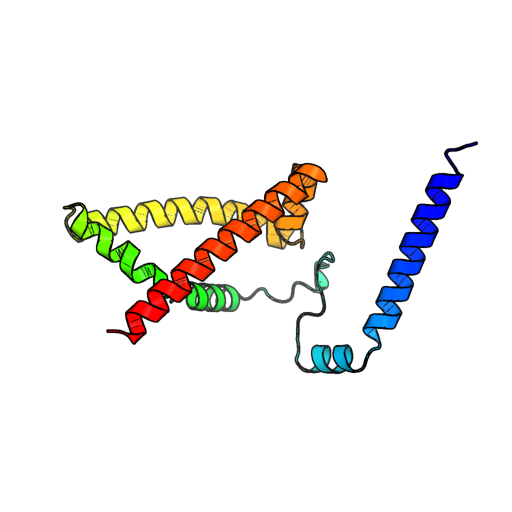9 1.00 75.94 120 ILE A O 1
ATOM 941 N N . ILE A 1 121 ? 4.691 0.446 -15.810 1.00 79.19 121 ILE A N 1
ATOM 942 C CA . ILE A 1 121 ? 3.611 -0.298 -16.474 1.00 79.19 121 ILE A CA 1
ATOM 943 C C . ILE A 1 121 ? 2.502 0.665 -16.925 1.00 79.19 121 ILE A C 1
ATOM 945 O O . ILE A 1 121 ? 2.056 0.602 -18.068 1.00 79.19 121 ILE A O 1
ATOM 949 N N . ALA A 1 122 ? 2.121 1.626 -16.078 1.00 77.12 122 ALA A N 1
ATOM 950 C CA . ALA A 1 122 ? 1.129 2.642 -16.429 1.00 77.12 122 ALA A CA 1
ATOM 951 C C . ALA A 1 122 ? 1.547 3.503 -17.640 1.00 77.12 122 ALA A C 1
ATOM 953 O O . ALA A 1 122 ? 0.706 3.846 -18.474 1.00 77.12 122 ALA A O 1
ATOM 954 N N . ARG A 1 123 ? 2.844 3.807 -17.793 1.00 78.81 123 ARG A N 1
ATOM 955 C CA . ARG A 1 123 ? 3.379 4.532 -18.960 1.00 78.81 123 ARG A CA 1
ATOM 956 C C . ARG A 1 123 ? 3.262 3.725 -20.257 1.00 78.81 123 ARG A C 1
ATOM 958 O O . ARG A 1 123 ? 3.025 4.322 -21.305 1.00 78.81 123 ARG A O 1
ATOM 965 N N . TYR A 1 124 ? 3.394 2.399 -20.204 1.00 73.50 124 TYR A N 1
ATOM 966 C CA . TYR A 1 124 ? 3.194 1.547 -21.383 1.00 73.50 124 TYR A CA 1
ATOM 967 C C . TYR A 1 124 ? 1.728 1.511 -21.835 1.00 73.50 124 TYR A C 1
ATOM 969 O O . TYR A 1 124 ? 1.472 1.470 -23.035 1.00 73.50 124 TYR A O 1
ATOM 977 N N . SER A 1 125 ? 0.775 1.591 -20.902 1.00 80.00 125 SER A N 1
ATOM 978 C CA . SER A 1 125 ? -0.662 1.564 -21.219 1.00 80.00 125 SER A CA 1
ATOM 979 C C . SER A 1 125 ? -1.220 2.906 -21.707 1.00 80.00 125 SER A C 1
ATOM 981 O O . SER A 1 125 ? -2.065 2.925 -22.595 1.00 80.00 125 SER A O 1
ATOM 983 N N . PHE A 1 126 ? -0.770 4.031 -21.137 1.00 76.38 126 PHE A N 1
ATOM 984 C CA . PHE A 1 126 ? -1.331 5.369 -21.410 1.00 76.38 126 PHE A CA 1
ATOM 985 C C . PHE A 1 126 ? -0.407 6.292 -22.227 1.00 76.38 126 PHE A C 1
ATOM 987 O O . PHE A 1 126 ? -0.744 7.449 -22.484 1.00 76.38 126 PHE A O 1
ATOM 994 N N . GLY A 1 127 ? 0.767 5.806 -22.633 1.00 82.44 127 GLY A N 1
ATOM 995 C CA . GLY A 1 127 ? 1.776 6.591 -23.342 1.00 82.44 127 GLY A CA 1
ATOM 996 C C . GLY A 1 127 ? 2.549 7.562 -22.440 1.00 82.44 127 GLY A C 1
ATOM 997 O O . GLY A 1 127 ? 2.400 7.585 -21.216 1.00 82.44 127 GLY A O 1
ATOM 998 N N . PHE A 1 128 ? 3.408 8.386 -23.054 1.00 77.81 128 PHE A N 1
ATOM 999 C CA . PHE A 1 128 ? 4.309 9.295 -22.332 1.00 77.81 128 PHE A CA 1
ATOM 1000 C C . PHE A 1 128 ? 3.555 10.354 -21.516 1.00 77.81 128 PHE A C 1
ATOM 1002 O O . PHE A 1 128 ? 3.752 10.462 -20.307 1.00 77.81 128 PHE A O 1
ATOM 1009 N N . TYR A 1 129 ? 2.645 11.087 -22.160 1.00 81.06 129 TYR A N 1
ATOM 1010 C CA . TYR A 1 129 ? 1.879 12.154 -21.512 1.00 81.06 129 TYR A CA 1
ATOM 1011 C C . TYR A 1 129 ? 0.921 11.619 -20.437 1.00 81.06 129 TYR A C 1
ATOM 1013 O O . TYR A 1 129 ? 0.799 12.217 -19.368 1.00 81.06 129 TYR A O 1
ATOM 1021 N N . GLY A 1 130 ? 0.298 10.458 -20.673 1.00 81.44 130 GLY A N 1
ATOM 1022 C CA . GLY A 1 130 ? -0.570 9.807 -19.690 1.00 81.44 130 GLY A CA 1
ATOM 1023 C C . GLY A 1 130 ? 0.193 9.311 -18.459 1.00 81.44 130 GLY A C 1
ATOM 1024 O O . GLY A 1 130 ? -0.262 9.505 -17.333 1.00 81.44 130 GLY A O 1
ATOM 1025 N N . GLY A 1 131 ? 1.391 8.748 -18.647 1.00 83.38 131 GLY A N 1
ATOM 1026 C CA . GLY A 1 131 ? 2.249 8.316 -17.540 1.00 83.38 131 GLY A CA 1
ATOM 1027 C C . GLY A 1 131 ? 2.684 9.467 -16.626 1.00 83.38 131 GLY A C 1
ATOM 1028 O O . GLY A 1 131 ? 2.679 9.314 -15.402 1.00 83.38 131 GLY A O 1
ATOM 1029 N N . VAL A 1 132 ? 3.004 10.636 -17.195 1.00 83.25 132 VAL A N 1
ATOM 1030 C CA . VAL A 1 132 ? 3.352 11.843 -16.419 1.00 83.25 132 VAL A CA 1
ATOM 1031 C C . VAL A 1 132 ? 2.161 12.319 -15.586 1.00 83.25 132 VAL A C 1
ATOM 1033 O O . VAL A 1 132 ? 2.308 12.575 -14.391 1.00 83.25 132 VAL A O 1
ATOM 1036 N N . PHE A 1 133 ? 0.969 12.372 -16.183 1.00 87.94 133 PHE A N 1
ATOM 1037 C CA . PHE A 1 133 ? -0.250 12.783 -15.488 1.00 87.94 133 PHE A CA 1
ATOM 1038 C C . PHE A 1 133 ? -0.603 11.855 -14.314 1.00 87.94 133 PHE A C 1
ATOM 1040 O O . PHE A 1 133 ? -0.847 12.322 -13.201 1.00 87.94 133 PHE A O 1
ATOM 1047 N N . LEU A 1 134 ? -0.564 10.536 -14.527 1.00 86.50 134 LEU A N 1
ATOM 1048 C CA . LEU A 1 134 ? -0.836 9.555 -13.471 1.00 86.50 134 LEU A CA 1
ATOM 1049 C C . LEU A 1 134 ? 0.197 9.611 -12.341 1.00 86.50 134 LEU A C 1
ATOM 1051 O O . LEU A 1 134 ? -0.164 9.509 -11.167 1.00 86.50 134 LEU A O 1
ATOM 1055 N N . SER A 1 135 ? 1.470 9.830 -12.678 1.00 86.25 135 SER A N 1
ATOM 1056 C CA . SER A 1 1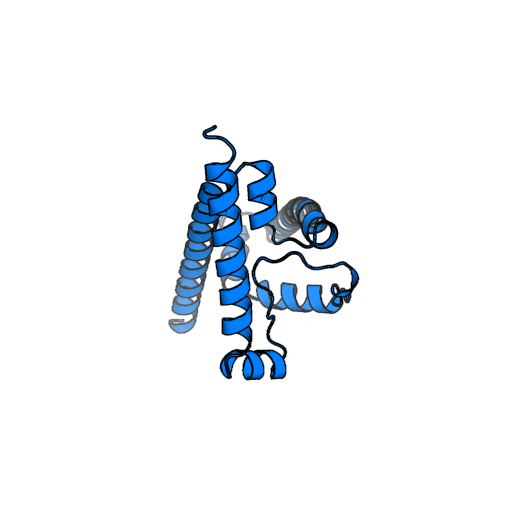35 ? 2.535 9.991 -11.683 1.00 86.25 135 SER A CA 1
ATOM 1057 C C . SER A 1 135 ? 2.304 11.229 -10.813 1.00 86.25 135 SER A C 1
ATOM 1059 O O . SER A 1 135 ? 2.473 11.170 -9.597 1.00 86.25 135 SER A O 1
ATOM 1061 N N . PHE A 1 136 ? 1.850 12.333 -11.409 1.00 90.00 136 PHE A N 1
ATOM 1062 C CA . PHE A 1 136 ? 1.526 13.555 -10.676 1.00 90.00 136 PHE A CA 1
ATOM 1063 C C . PHE A 1 136 ? 0.360 13.356 -9.696 1.00 90.00 136 PHE A C 1
ATOM 1065 O O . PHE A 1 136 ? 0.463 13.723 -8.525 1.00 90.00 136 PHE A O 1
ATOM 1072 N N . ILE A 1 137 ? -0.719 12.698 -10.133 1.00 91.38 137 ILE A N 1
ATOM 1073 C CA . ILE A 1 137 ? -1.851 12.353 -9.254 1.00 91.38 137 ILE A CA 1
ATOM 1074 C C . ILE A 1 137 ? -1.399 11.448 -8.106 1.00 91.38 137 ILE A C 1
ATOM 1076 O O . ILE A 1 137 ? -1.842 11.616 -6.966 1.00 91.38 137 ILE A O 1
ATOM 1080 N N . ASN A 1 138 ? -0.504 10.498 -8.379 1.00 91.38 138 ASN A N 1
ATOM 1081 C CA . ASN A 1 138 ? 0.014 9.627 -7.336 1.00 91.38 138 ASN A CA 1
ATOM 1082 C C . ASN A 1 138 ? 0.792 10.408 -6.269 1.00 91.38 138 ASN A C 1
ATOM 1084 O O . ASN A 1 138 ? 0.563 10.180 -5.084 1.00 91.38 138 ASN A O 1
ATOM 1088 N N . ILE A 1 139 ? 1.631 11.370 -6.666 1.00 91.81 139 ILE A N 1
ATOM 1089 C CA . ILE A 1 139 ? 2.351 12.240 -5.722 1.00 91.81 139 ILE A CA 1
ATOM 1090 C C . ILE A 1 139 ? 1.363 13.009 -4.838 1.00 91.81 139 ILE A C 1
ATOM 1092 O O . ILE A 1 139 ? 1.535 13.040 -3.621 1.00 91.81 139 ILE A O 1
ATOM 1096 N N . ILE A 1 140 ? 0.299 13.574 -5.420 1.00 94.81 140 ILE A N 1
ATOM 1097 C CA . ILE A 1 140 ? -0.749 14.272 -4.657 1.00 94.81 140 ILE A CA 1
ATOM 1098 C C . ILE A 1 140 ? -1.423 13.326 -3.658 1.00 94.81 140 ILE A C 1
ATOM 1100 O O . ILE A 1 140 ? -1.613 13.683 -2.497 1.00 94.81 140 ILE A O 1
ATOM 1104 N N . THR A 1 141 ? -1.755 12.109 -4.089 1.00 92.12 141 THR A N 1
ATOM 1105 C CA . THR A 1 141 ? -2.393 11.099 -3.231 1.00 92.12 141 THR A CA 1
ATOM 1106 C C . THR A 1 141 ? -1.502 10.744 -2.040 1.00 92.12 141 THR A C 1
ATOM 1108 O O . THR A 1 141 ? -1.963 10.736 -0.898 1.00 92.12 141 THR A O 1
ATOM 1111 N N . GLN A 1 142 ? -0.207 10.524 -2.286 1.00 90.44 142 GLN A N 1
ATOM 1112 C CA . GLN A 1 142 ? 0.761 10.230 -1.230 1.00 90.44 142 GLN A CA 1
ATOM 1113 C C . GLN A 1 142 ? 0.967 11.419 -0.287 1.00 90.44 142 GLN A C 1
ATOM 1115 O O . GLN A 1 142 ? 1.056 11.223 0.924 1.00 90.44 142 GLN A O 1
ATOM 1120 N N . ALA A 1 143 ? 0.993 12.647 -0.811 1.00 93.50 143 ALA A N 1
ATOM 1121 C CA . ALA A 1 143 ? 1.061 13.852 0.009 1.00 93.50 143 ALA A CA 1
ATOM 1122 C C . ALA A 1 143 ? -0.169 13.976 0.922 1.00 93.50 143 ALA A C 1
ATOM 1124 O O . ALA A 1 143 ? -0.022 14.237 2.113 1.00 93.50 143 ALA A O 1
ATOM 1125 N N . GLY A 1 144 ? -1.369 13.713 0.395 1.00 91.25 144 GLY A N 1
ATOM 1126 C CA . GLY A 1 144 ? -2.602 13.686 1.182 1.00 91.25 144 GLY A CA 1
ATOM 1127 C C . GLY A 1 144 ? -2.549 12.657 2.313 1.00 91.25 144 GLY A C 1
ATOM 1128 O O . GLY A 1 144 ? -2.850 12.986 3.460 1.00 91.25 144 GLY A O 1
ATOM 1129 N N . PHE A 1 145 ? -2.090 11.437 2.022 1.00 88.56 145 PHE A N 1
ATOM 1130 C CA . PHE A 1 145 ? -1.910 10.405 3.045 1.00 88.56 145 PHE A CA 1
ATOM 1131 C C . PHE A 1 145 ? -0.889 10.820 4.117 1.00 88.56 145 PHE A C 1
ATOM 1133 O O . PHE A 1 145 ? -1.142 10.641 5.309 1.00 88.56 145 PHE A O 1
ATOM 1140 N N . ALA A 1 146 ? 0.230 11.433 3.717 1.00 89.81 146 ALA A N 1
ATOM 1141 C CA . ALA A 1 146 ? 1.239 11.939 4.645 1.00 89.81 146 ALA A CA 1
ATOM 1142 C C . ALA A 1 146 ? 0.682 13.037 5.569 1.00 89.81 146 ALA A C 1
ATOM 1144 O O . ALA A 1 146 ? 0.936 13.007 6.772 1.00 89.81 146 ALA A O 1
ATOM 1145 N N . VAL A 1 147 ? -0.125 13.965 5.039 1.00 92.25 147 VAL A N 1
ATOM 1146 C CA . VAL A 1 147 ? -0.789 15.002 5.848 1.00 92.25 147 VAL A CA 1
ATOM 1147 C C . VAL A 1 147 ? -1.710 14.369 6.889 1.00 92.25 147 VAL A C 1
ATOM 1149 O O . VAL A 1 147 ? -1.617 14.710 8.066 1.00 92.25 147 VAL A O 1
ATOM 1152 N N . VAL A 1 148 ? -2.557 13.414 6.494 1.00 88.81 148 VAL A N 1
ATOM 1153 C CA . VAL A 1 148 ? -3.460 12.718 7.428 1.00 88.81 148 VAL A CA 1
ATOM 1154 C C . VAL A 1 148 ? -2.672 11.974 8.509 1.00 88.81 148 VAL A C 1
ATOM 1156 O O . VAL A 1 148 ? -3.031 12.048 9.682 1.00 88.81 148 VAL A O 1
ATOM 1159 N N . ALA A 1 149 ? -1.573 11.309 8.147 1.00 86.06 149 ALA A N 1
ATOM 1160 C CA . ALA A 1 149 ? -0.720 10.616 9.108 1.00 86.06 149 ALA A CA 1
ATOM 1161 C C . ALA A 1 149 ? -0.115 11.566 10.153 1.00 86.06 149 ALA A C 1
ATOM 1163 O O . ALA A 1 149 ? -0.133 11.252 11.342 1.00 86.06 149 ALA A O 1
ATOM 1164 N N . ILE A 1 150 ? 0.360 12.744 9.733 1.00 89.25 150 ILE A N 1
ATOM 1165 C CA . ILE A 1 150 ? 0.898 13.764 10.646 1.00 89.25 150 ILE A CA 1
ATOM 1166 C C . ILE A 1 150 ? -0.208 14.347 11.529 1.00 89.25 150 ILE A C 1
ATOM 1168 O O . ILE A 1 150 ? 0.009 14.526 12.724 1.00 89.25 150 ILE A O 1
ATOM 1172 N N . LEU A 1 151 ? -1.396 14.615 10.976 1.00 90.44 151 LEU A N 1
ATOM 1173 C CA . LEU A 1 151 ? -2.529 15.133 11.747 1.00 90.44 151 LEU A CA 1
ATOM 1174 C C . LEU A 1 151 ? -2.946 14.156 12.845 1.00 90.44 151 LEU A C 1
ATOM 1176 O O . LEU A 1 151 ? -3.041 14.548 14.005 1.00 90.44 151 LEU A O 1
ATOM 1180 N N . VAL A 1 152 ? -3.135 12.882 12.498 1.00 87.06 152 VAL A N 1
ATOM 1181 C CA . VAL A 1 152 ? -3.478 11.839 13.473 1.00 87.06 152 VAL A CA 1
ATOM 1182 C C . VAL A 1 152 ? -2.349 11.663 14.489 1.00 87.06 152 VAL A C 1
ATOM 1184 O O . VAL A 1 152 ? -2.620 11.585 15.682 1.00 87.06 152 VAL A O 1
ATOM 1187 N N . GLY A 1 153 ? -1.086 11.675 14.053 1.00 85.94 153 GLY A N 1
ATOM 1188 C CA . GLY A 1 153 ? 0.064 11.629 14.959 1.00 85.94 153 GLY A CA 1
ATOM 1189 C C . GLY A 1 153 ? 0.108 12.806 15.940 1.00 85.94 153 GLY A C 1
ATOM 1190 O O . GLY A 1 153 ? 0.369 12.609 17.122 1.00 85.94 153 GLY A O 1
ATOM 1191 N N . GLY A 1 154 ? -0.207 14.018 15.475 1.00 87.62 154 GLY A N 1
ATOM 1192 C CA . GLY A 1 154 ? -0.291 15.214 16.310 1.00 87.62 154 GLY A CA 1
ATOM 1193 C C . GLY A 1 154 ? -1.431 15.150 17.326 1.00 87.62 154 GLY A C 1
ATOM 1194 O O . GLY A 1 154 ? -1.222 15.477 18.490 1.00 87.62 154 GLY A O 1
ATOM 1195 N N . GLN A 1 155 ? -2.611 14.671 16.917 1.00 87.12 155 GLN A N 1
ATOM 1196 C CA . GLN A 1 155 ? -3.735 14.449 17.836 1.00 87.12 155 GLN A CA 1
ATOM 1197 C C . GLN A 1 155 ? -3.394 13.409 18.909 1.00 87.12 155 GLN A C 1
ATOM 1199 O O . GLN A 1 155 ? -3.696 13.619 20.079 1.00 87.12 155 GLN A O 1
ATOM 1204 N N . SER A 1 156 ? -2.700 12.333 18.535 1.00 83.00 156 SER A N 1
ATOM 1205 C CA . SER A 1 156 ? -2.257 11.301 19.477 1.00 83.00 156 SER A CA 1
ATOM 1206 C C . SER A 1 156 ? -1.216 11.786 20.489 1.00 83.00 156 SER A C 1
ATOM 1208 O O . SER A 1 156 ? -1.105 11.184 21.547 1.00 83.00 156 SER A O 1
ATOM 1210 N N . LEU A 1 157 ? -0.433 12.826 20.174 1.00 87.19 157 LEU A N 1
ATOM 1211 C CA . LEU A 1 157 ? 0.537 13.415 21.109 1.00 87.19 157 LEU A CA 1
ATOM 1212 C C . LEU A 1 157 ? -0.103 14.448 22.050 1.00 87.19 157 LEU A C 1
ATOM 1214 O O . LEU A 1 157 ? 0.417 14.705 23.132 1.00 87.19 157 LEU A O 1
ATOM 1218 N N . GLN A 1 158 ? -1.187 15.085 21.606 1.00 85.06 158 GLN A N 1
ATOM 1219 C CA . GLN A 1 158 ? -1.925 16.069 22.395 1.00 85.06 158 GLN A CA 1
ATOM 1220 C C . GLN A 1 158 ? -2.850 15.415 23.437 1.00 85.06 158 GLN A C 1
ATOM 1222 O O . GLN A 1 158 ? -3.137 16.045 24.458 1.00 85.06 158 GLN A O 1
ATOM 1227 N N . ALA A 1 159 ? -3.341 14.206 23.149 1.00 65.69 159 ALA A N 1
ATOM 1228 C CA . ALA A 1 159 ? -4.158 13.390 24.049 1.00 65.69 159 ALA A CA 1
ATOM 1229 C C . ALA A 1 159 ? -3.320 12.750 25.167 1.00 65.69 159 ALA A C 1
ATOM 1231 O O . ALA A 1 159 ? -3.847 12.675 26.301 1.00 65.69 159 ALA A O 1
#